Protein AF-A0A954G537-F1 (afdb_monomer_lite)

Secondary structure (DSSP, 8-state):
-HHHHHHTT-TT-HHHHHHHHHHHS-PPP----TTS--TTHHHHHHHHHHHHHHT-HHHHHHHHHHHHHHHHHH--TTS----TTT-HHHHHHHHHHHHHGGGT---S----

Structure (mmCIF, N/CA/C/O backbone):
data_AF-A0A954G537-F1
#
_entry.id   AF-A0A954G537-F1
#
loop_
_atom_site.group_PDB
_atom_site.id
_atom_site.type_symbol
_atom_site.label_atom_id
_atom_site.label_alt_id
_atom_site.label_comp_id
_atom_site.label_asym_id
_atom_site.label_entity_id
_atom_site.label_seq_id
_atom_site.pdbx_PDB_ins_code
_atom_site.Cartn_x
_atom_site.Cartn_y
_atom_site.Cartn_z
_atom_site.occupancy
_atom_site.B_iso_or_equiv
_atom_site.auth_seq_id
_atom_site.auth_comp_id
_atom_site.auth_asym_id
_atom_site.auth_atom_id
_atom_site.pdbx_PDB_model_num
ATOM 1 N N . ALA A 1 1 ? 1.547 6.690 11.029 1.00 87.38 1 ALA A N 1
ATOM 2 C CA . ALA A 1 1 ? 0.711 6.937 12.227 1.00 87.38 1 ALA A CA 1
ATOM 3 C C . ALA A 1 1 ? -0.557 6.077 12.247 1.00 87.38 1 ALA A C 1
ATOM 5 O O . ALA A 1 1 ? -0.644 5.232 13.123 1.00 87.38 1 ALA A O 1
ATOM 6 N N . VAL A 1 2 ? -1.487 6.223 11.284 1.00 93.81 2 VAL A N 1
ATOM 7 C CA . VAL A 1 2 ? -2.790 5.504 11.236 1.00 93.81 2 VAL A CA 1
ATOM 8 C C . VAL A 1 2 ? -2.677 4.008 11.546 1.00 93.81 2 VAL A C 1
ATOM 10 O O . VAL A 1 2 ? -3.366 3.509 12.431 1.00 93.81 2 VAL A O 1
ATOM 13 N N . VAL A 1 3 ? -1.768 3.313 10.857 1.00 92.81 3 VAL A N 1
ATOM 14 C CA . VAL A 1 3 ? -1.556 1.871 11.032 1.00 92.81 3 VAL A CA 1
ATOM 15 C C . VAL A 1 3 ? -1.113 1.512 12.451 1.00 92.81 3 VAL A C 1
ATOM 17 O O . VAL A 1 3 ? -1.735 0.675 13.100 1.00 92.81 3 VAL A O 1
ATOM 20 N N . ALA A 1 4 ? -0.069 2.179 12.946 1.00 92.00 4 ALA A N 1
ATOM 21 C CA . ALA A 1 4 ? 0.497 1.917 14.266 1.00 92.00 4 ALA A CA 1
ATOM 22 C C . ALA A 1 4 ? -0.502 2.222 15.394 1.00 92.00 4 ALA A C 1
ATOM 24 O O . ALA A 1 4 ? -0.652 1.422 16.310 1.00 92.00 4 ALA A O 1
ATOM 25 N N . LEU A 1 5 ? -1.225 3.343 15.299 1.00 93.31 5 LEU A N 1
ATOM 26 C CA . LEU A 1 5 ? -2.254 3.714 16.274 1.00 93.31 5 LEU A CA 1
ATOM 27 C C . LEU A 1 5 ? -3.426 2.726 16.260 1.00 93.31 5 LEU A C 1
ATOM 29 O O . LEU A 1 5 ? -3.911 2.340 17.319 1.00 93.31 5 LEU A O 1
ATOM 33 N N . THR A 1 6 ? -3.835 2.249 15.079 1.00 91.88 6 THR A N 1
ATOM 34 C CA . THR A 1 6 ? -4.865 1.205 14.979 1.00 91.88 6 THR A CA 1
ATOM 35 C C . THR A 1 6 ? -4.407 -0.088 15.662 1.00 91.88 6 THR A C 1
ATOM 37 O O . THR A 1 6 ? -5.163 -0.660 16.441 1.00 91.88 6 THR A O 1
ATOM 40 N N . CYS A 1 7 ? -3.157 -0.516 15.448 1.00 89.56 7 CYS A N 1
ATOM 41 C CA . CYS A 1 7 ? -2.586 -1.680 16.138 1.00 89.56 7 CYS A CA 1
ATOM 42 C C . CYS A 1 7 ? -2.473 -1.498 17.656 1.00 89.56 7 CYS A C 1
ATOM 44 O O . CYS A 1 7 ? -2.567 -2.474 18.390 1.00 89.56 7 CYS A O 1
ATOM 46 N N . ALA A 1 8 ? -2.299 -0.265 18.130 1.00 92.06 8 ALA A N 1
ATOM 47 C CA . ALA A 1 8 ? -2.274 0.061 19.553 1.00 92.06 8 ALA A CA 1
ATOM 48 C C . ALA A 1 8 ? -3.675 0.092 20.205 1.00 92.06 8 ALA A C 1
ATOM 50 O O . ALA A 1 8 ? -3.794 0.478 21.364 1.00 92.06 8 ALA A O 1
ATOM 51 N N . GLY A 1 9 ? -4.7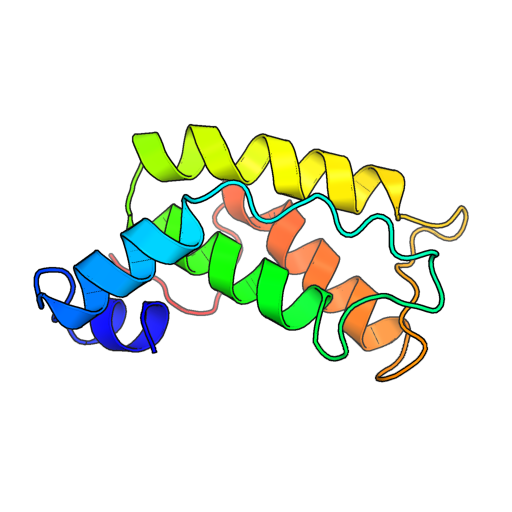39 -0.275 19.478 1.00 91.69 9 GLY A N 1
ATOM 52 C CA . GLY A 1 9 ? -6.118 -0.249 19.978 1.00 91.69 9 GLY A CA 1
ATOM 53 C C . GLY A 1 9 ? -6.787 1.127 19.908 1.00 91.69 9 GLY A C 1
ATOM 54 O O . GLY A 1 9 ? -7.908 1.286 20.379 1.00 91.69 9 GLY A O 1
ATOM 55 N N . LEU A 1 10 ? -6.144 2.118 19.282 1.00 94.44 10 LEU A N 1
ATOM 56 C CA . LEU A 1 10 ? -6.653 3.489 19.145 1.00 94.44 10 LEU A CA 1
ATOM 57 C C . LEU A 1 10 ? -7.392 3.702 17.815 1.00 94.44 10 LEU A C 1
ATOM 59 O O . LEU A 1 10 ? -7.396 4.799 17.265 1.00 94.44 10 LEU A O 1
ATOM 63 N N . GLY A 1 11 ? -8.007 2.650 17.267 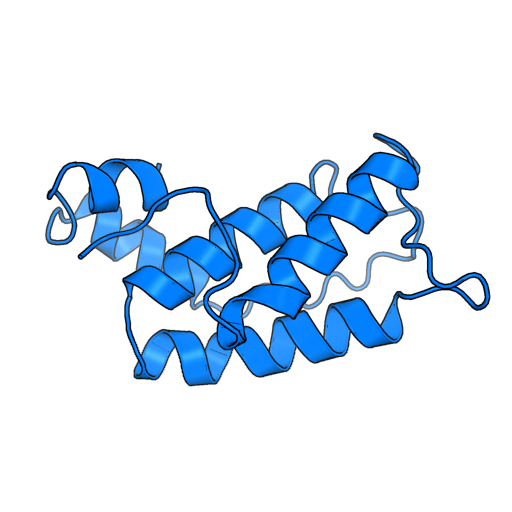1.00 89.94 11 GLY A N 1
ATOM 64 C CA . GLY A 1 11 ? -8.699 2.701 15.973 1.00 89.94 11 GLY A CA 1
ATOM 65 C C . GLY A 1 11 ? -9.818 3.748 15.912 1.00 89.94 11 GLY A C 1
ATOM 66 O O . GLY A 1 11 ? -10.020 4.358 14.866 1.00 89.94 11 GLY A O 1
ATOM 67 N N . GLU A 1 12 ? -10.486 3.995 17.040 1.00 92.75 12 GLU A N 1
ATOM 68 C CA . GLU A 1 12 ? -11.587 4.959 17.177 1.00 92.75 12 GLU A CA 1
ATOM 69 C C . GLU A 1 12 ? -11.122 6.371 17.568 1.00 92.75 12 GLU A C 1
ATOM 71 O O . GLU A 1 12 ? -11.943 7.274 17.721 1.00 92.75 12 GLU A O 1
ATOM 76 N N . ASP A 1 13 ? -9.811 6.595 17.715 1.00 96.38 13 ASP A N 1
ATOM 77 C CA . ASP A 1 13 ? -9.287 7.924 18.014 1.00 96.38 13 ASP A CA 1
ATOM 78 C C . ASP A 1 13 ? -9.616 8.903 16.864 1.00 96.38 13 ASP A C 1
ATOM 80 O O . ASP A 1 13 ? -9.384 8.579 15.689 1.00 96.38 13 ASP A O 1
ATOM 84 N N . PRO A 1 14 ? -10.112 10.123 17.154 1.00 96.19 14 PRO A N 1
ATOM 85 C CA . PRO A 1 14 ? -10.463 11.098 16.123 1.00 96.19 14 PRO A CA 1
ATOM 86 C C . PRO A 1 14 ? -9.326 11.414 15.141 1.00 96.19 14 PRO A C 1
ATOM 88 O O . PRO A 1 14 ? -9.584 11.723 13.977 1.00 96.19 14 PRO A O 1
ATOM 91 N N . ALA A 1 15 ? -8.063 11.355 15.572 1.00 94.94 15 ALA A N 1
ATOM 92 C CA . ALA A 1 15 ? -6.917 11.548 14.688 1.00 94.94 15 ALA A CA 1
ATOM 93 C C . ALA A 1 15 ? -6.743 10.384 13.701 1.00 94.94 15 ALA A C 1
ATOM 95 O O . ALA A 1 15 ? -6.396 10.615 12.540 1.00 94.94 15 ALA A O 1
ATOM 96 N N . VAL A 1 16 ? -7.020 9.147 14.128 1.00 94.94 16 VAL A N 1
ATOM 97 C CA . VAL A 1 16 ? -7.000 7.966 13.253 1.00 94.94 16 VAL A CA 1
ATOM 98 C C . VAL A 1 16 ? -8.127 8.044 12.230 1.00 94.94 16 VAL A C 1
ATOM 100 O O . VAL A 1 16 ? -7.882 7.797 11.049 1.00 94.94 16 VAL A O 1
ATOM 103 N N . GLN A 1 17 ? -9.323 8.463 12.650 1.00 94.25 17 GLN A N 1
ATOM 104 C CA . GLN A 1 17 ? -10.472 8.619 11.754 1.00 94.25 17 GLN A CA 1
ATOM 105 C C . GLN A 1 17 ? -10.216 9.677 10.673 1.00 94.25 17 GLN A C 1
ATOM 107 O O . GLN A 1 17 ? -10.317 9.363 9.488 1.00 94.25 17 GLN A O 1
ATOM 112 N N . ARG A 1 18 ? -9.720 10.869 11.040 1.00 94.38 18 ARG A N 1
ATOM 113 C CA . ARG A 1 18 ? -9.311 11.893 10.055 1.00 94.38 18 ARG A CA 1
ATOM 114 C C . ARG A 1 18 ? -8.231 11.393 9.093 1.00 94.38 18 ARG A C 1
ATOM 116 O O . ARG A 1 18 ? -8.254 11.702 7.905 1.00 94.38 18 ARG A O 1
ATOM 123 N N . GLY A 1 19 ? -7.275 10.610 9.594 1.00 92.94 19 GLY A N 1
ATOM 124 C CA . GLY A 1 19 ? -6.240 10.004 8.757 1.00 92.94 19 GLY A CA 1
ATOM 125 C C . GLY A 1 19 ? -6.805 8.995 7.753 1.00 92.94 19 GLY A C 1
ATOM 126 O O . GLY A 1 19 ? -6.375 8.970 6.602 1.00 92.94 19 GLY A O 1
ATOM 127 N N . ARG A 1 2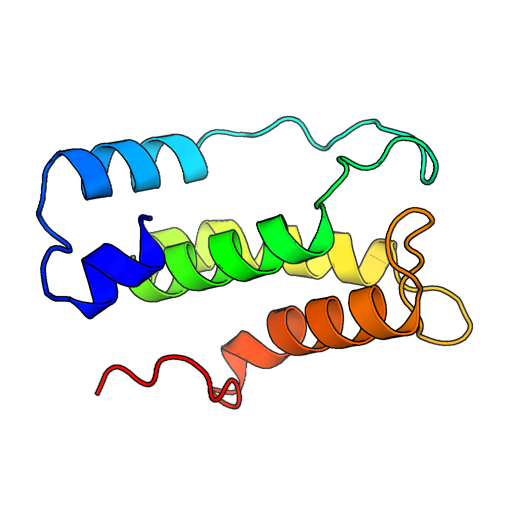0 ? -7.787 8.182 8.159 1.00 91.44 20 ARG A N 1
ATOM 128 C CA . ARG A 1 20 ? -8.490 7.250 7.264 1.00 91.44 20 ARG A CA 1
ATOM 129 C C . ARG A 1 20 ? -9.312 7.987 6.213 1.00 91.44 20 ARG A C 1
ATOM 131 O O . ARG A 1 20 ? -9.265 7.599 5.053 1.00 91.44 20 ARG A O 1
ATOM 138 N N . GLU A 1 21 ? -10.021 9.043 6.600 1.00 90.94 21 GLU A N 1
ATOM 139 C CA . GLU A 1 21 ? -10.774 9.895 5.673 1.00 90.94 21 GLU A CA 1
ATOM 140 C C . GLU A 1 21 ? -9.856 10.515 4.620 1.00 90.94 21 GLU A C 1
ATOM 142 O O . GLU A 1 21 ? -10.160 10.440 3.433 1.00 90.94 21 GLU A O 1
ATOM 147 N N . TYR A 1 22 ? -8.701 11.049 5.032 1.00 89.19 22 TYR A N 1
ATOM 148 C CA . TYR A 1 22 ? -7.697 11.573 4.107 1.00 89.19 22 TYR A CA 1
ATOM 149 C C . TYR A 1 22 ? -7.257 10.516 3.085 1.00 89.19 22 TYR A C 1
ATOM 151 O O . TYR A 1 22 ? -7.273 10.795 1.893 1.00 89.19 22 TYR A O 1
ATOM 159 N N . LEU A 1 23 ? -6.946 9.291 3.533 1.00 87.12 23 LEU A N 1
ATOM 160 C CA . LEU A 1 23 ? -6.525 8.185 2.659 1.00 87.12 23 LEU A CA 1
ATOM 161 C C . LEU A 1 23 ? -7.618 7.693 1.693 1.00 87.12 23 LEU A C 1
ATOM 163 O O . LEU A 1 23 ? -7.308 6.997 0.728 1.00 87.12 23 LEU A O 1
ATOM 167 N N . GLN A 1 24 ? -8.890 7.993 1.967 1.00 82.69 24 GLN A N 1
ATOM 168 C CA . GLN A 1 24 ? -10.014 7.640 1.094 1.00 82.69 24 GLN A CA 1
ATOM 169 C C . GLN A 1 24 ? -10.278 8.681 0.009 1.00 82.69 24 GLN A C 1
ATOM 171 O O . GLN A 1 24 ? -11.046 8.407 -0.918 1.00 82.69 24 GLN A O 1
ATOM 176 N N . GLN A 1 25 ? -9.687 9.870 0.119 1.00 81.00 25 GLN A N 1
ATOM 177 C CA . GLN A 1 25 ? -9.842 10.886 -0.906 1.00 81.00 25 GLN A CA 1
ATOM 178 C C . GLN A 1 25 ? -9.200 10.387 -2.206 1.00 81.00 25 GLN A C 1
ATOM 180 O O . GLN A 1 25 ? -8.196 9.669 -2.159 1.00 81.00 25 GLN A O 1
ATOM 185 N N . PRO A 1 26 ? -9.753 10.751 -3.377 1.00 67.19 26 PRO A N 1
ATOM 186 C CA . PRO A 1 26 ? -9.069 10.532 -4.636 1.00 67.19 26 PRO A CA 1
ATOM 187 C C . PRO A 1 26 ? -7.779 11.344 -4.590 1.00 67.19 26 PRO A C 1
ATOM 189 O O . PRO A 1 26 ? -7.755 12.543 -4.862 1.00 67.19 26 PRO A O 1
ATOM 192 N N . HIS A 1 27 ? -6.690 10.701 -4.196 1.00 62.28 27 HIS A N 1
ATOM 193 C CA . HIS A 1 27 ? -5.380 11.235 -4.474 1.00 62.28 27 HIS A CA 1
ATOM 194 C C . HIS A 1 27 ? -5.247 11.132 -5.987 1.00 62.28 27 HIS A C 1
ATOM 196 O O . HIS A 1 27 ? -5.452 10.027 -6.508 1.00 62.28 27 HIS A O 1
ATOM 202 N N . PRO A 1 28 ? -5.014 12.250 -6.699 1.00 51.69 28 PRO A N 1
ATOM 203 C CA . PRO A 1 28 ? -4.884 12.206 -8.143 1.00 51.69 28 PRO A CA 1
ATOM 204 C C . PRO A 1 28 ? -3.948 11.048 -8.486 1.00 51.69 28 PRO A C 1
ATOM 206 O O . PRO A 1 28 ? -2.932 10.885 -7.790 1.00 51.69 28 PRO A O 1
ATOM 209 N N . PRO A 1 29 ? -4.297 10.200 -9.480 1.00 46.75 29 PRO A N 1
ATOM 210 C CA . PRO A 1 29 ? -3.303 9.297 -10.023 1.00 46.75 29 PRO A CA 1
ATOM 211 C C . PRO A 1 29 ? -2.142 10.219 -10.329 1.00 46.75 29 PRO A C 1
ATOM 213 O O . PRO A 1 29 ? -2.335 11.252 -10.967 1.00 46.75 29 PRO A O 1
ATOM 216 N N . LEU A 1 30 ? -0.998 9.965 -9.706 1.00 51.62 30 LEU A N 1
ATOM 217 C CA . LEU A 1 30 ? 0.176 10.763 -9.964 1.00 51.62 30 LEU A CA 1
ATOM 218 C C . LEU A 1 30 ? 0.411 10.571 -11.466 1.00 51.62 30 LEU A C 1
ATOM 220 O O . LEU A 1 30 ? 0.984 9.564 -11.869 1.00 51.62 30 LEU A O 1
ATOM 224 N N . GLU A 1 31 ? -0.073 11.512 -12.284 1.00 41.81 31 GLU A N 1
ATOM 225 C CA . GLU A 1 31 ? 0.318 11.779 -13.671 1.00 41.81 31 GLU A CA 1
ATOM 226 C C . GLU A 1 31 ? 1.764 12.278 -13.657 1.00 41.81 31 GLU A C 1
ATOM 228 O O . GLU A 1 31 ? 2.146 13.298 -14.217 1.00 41.81 31 GLU A O 1
ATOM 233 N N . LEU A 1 32 ? 2.578 11.575 -12.893 1.00 51.34 32 LEU A N 1
ATOM 234 C CA . LEU A 1 32 ? 3.978 11.766 -12.755 1.00 51.34 32 LEU A CA 1
ATOM 235 C C . LEU A 1 32 ? 4.536 10.660 -13.622 1.00 51.34 32 LEU A C 1
ATOM 237 O O . LEU A 1 32 ? 4.258 9.475 -13.419 1.00 51.34 32 LEU A O 1
ATOM 241 N N . SER A 1 33 ? 5.270 11.072 -14.648 1.00 50.47 33 SER A N 1
ATOM 242 C CA . SER A 1 33 ? 6.055 10.153 -15.460 1.00 50.47 33 SER A CA 1
ATOM 243 C C . SER A 1 33 ? 6.841 9.186 -14.551 1.00 50.47 33 SER A C 1
ATOM 245 O O . SER A 1 33 ? 7.108 9.511 -13.393 1.00 50.47 33 SER A O 1
ATOM 247 N N . PRO A 1 34 ? 7.257 8.000 -15.024 1.00 51.06 34 PRO A N 1
ATOM 248 C CA . PRO A 1 34 ? 8.026 7.049 -14.213 1.00 51.06 34 PRO A CA 1
ATOM 249 C C . PRO A 1 34 ? 9.251 7.641 -13.472 1.00 51.06 34 PRO A C 1
ATOM 251 O O . PRO A 1 34 ? 9.671 7.080 -12.460 1.00 51.06 34 PRO A O 1
ATOM 254 N N . GLY A 1 35 ? 9.787 8.787 -13.924 1.00 51.78 35 GLY A N 1
ATOM 255 C CA . GLY A 1 35 ? 10.861 9.554 -13.269 1.00 51.78 35 GLY A CA 1
ATOM 256 C C . GLY A 1 35 ? 10.418 10.647 -12.280 1.00 51.78 35 GLY A C 1
ATOM 257 O O . GLY A 1 35 ? 11.262 11.325 -11.709 1.00 51.78 35 GLY A O 1
ATOM 258 N N . GLN A 1 36 ? 9.117 10.838 -12.077 1.00 55.47 36 GLN A N 1
ATOM 259 C CA . GLN A 1 36 ? 8.528 11.833 -11.177 1.00 55.47 36 GLN A CA 1
ATOM 260 C C . GLN A 1 36 ? 7.734 11.192 -10.032 1.00 55.47 36 GLN A C 1
ATOM 262 O O . GLN A 1 36 ? 7.088 11.914 -9.280 1.00 55.47 36 GLN A O 1
ATOM 267 N N . ARG A 1 37 ? 7.728 9.858 -9.890 1.00 64.00 37 ARG A N 1
ATOM 268 C CA . ARG A 1 37 ? 7.052 9.199 -8.759 1.00 64.00 37 ARG A CA 1
ATOM 269 C C . ARG A 1 37 ? 7.446 9.875 -7.446 1.00 64.00 37 ARG A C 1
ATOM 271 O O . ARG A 1 37 ? 8.602 10.241 -7.254 1.00 64.00 37 ARG A O 1
ATOM 278 N N . ALA A 1 38 ? 6.467 10.039 -6.558 1.00 67.06 38 ALA A N 1
ATOM 279 C CA . ALA A 1 38 ? 6.724 10.572 -5.228 1.00 67.06 38 ALA A CA 1
ATOM 280 C C . ALA A 1 38 ? 7.857 9.775 -4.559 1.00 67.06 38 ALA A C 1
ATOM 282 O O . ALA A 1 38 ? 7.887 8.551 -4.681 1.00 67.06 38 ALA A O 1
ATOM 283 N N . GLU A 1 39 ? 8.727 10.469 -3.824 1.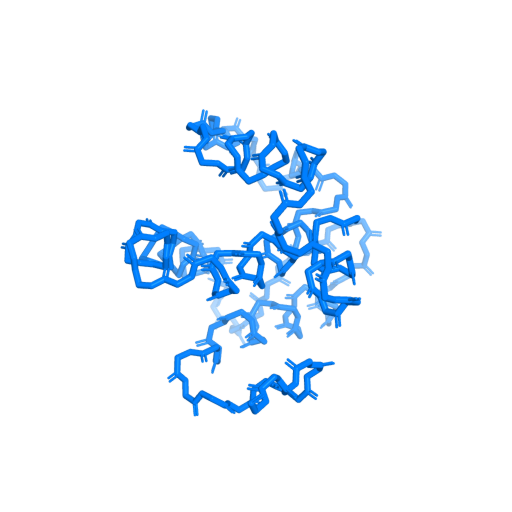00 71.19 39 GLU A N 1
ATOM 284 C CA . GLU A 1 39 ? 9.969 9.960 -3.206 1.00 71.19 39 GLU A CA 1
ATOM 285 C C . GLU A 1 39 ? 9.790 8.672 -2.371 1.00 71.19 39 GLU A C 1
ATOM 287 O O . GLU A 1 39 ? 10.736 7.928 -2.149 1.00 71.19 39 GLU A O 1
ATOM 292 N N . TYR A 1 40 ? 8.557 8.362 -1.955 1.00 84.62 40 TYR A N 1
ATOM 293 C CA . TYR A 1 40 ? 8.203 7.181 -1.164 1.00 84.62 40 TYR A CA 1
ATOM 294 C C . TYR A 1 40 ? 6.987 6.439 -1.733 1.00 84.62 40 TYR A C 1
ATOM 296 O O . TYR A 1 40 ? 6.119 5.990 -0.983 1.00 84.62 40 TYR A O 1
ATOM 304 N N . HIS A 1 41 ? 6.882 6.330 -3.059 1.00 87.94 41 HIS A N 1
ATOM 305 C CA . HIS A 1 41 ? 5.724 5.743 -3.740 1.00 87.94 41 HIS A CA 1
ATOM 306 C C . HIS A 1 41 ? 5.352 4.348 -3.208 1.00 87.94 41 HIS A C 1
ATOM 308 O O . HIS A 1 41 ? 4.249 4.155 -2.687 1.00 87.94 41 HIS A O 1
ATOM 314 N N . PHE A 1 42 ? 6.279 3.387 -3.279 1.00 92.00 42 PHE A N 1
ATOM 315 C CA . PHE A 1 42 ? 6.029 2.003 -2.863 1.00 92.00 42 PHE A CA 1
ATOM 316 C C . PHE A 1 42 ? 5.780 1.881 -1.356 1.00 92.00 42 PHE A C 1
ATOM 318 O O . PHE A 1 42 ? 4.872 1.165 -0.931 1.00 92.00 42 PHE A O 1
ATOM 325 N N . TYR A 1 43 ? 6.512 2.653 -0.551 1.00 91.38 43 TYR A N 1
ATOM 326 C CA . TYR A 1 43 ? 6.292 2.751 0.893 1.00 91.38 43 TYR A CA 1
ATOM 327 C C . TYR A 1 43 ? 4.879 3.249 1.226 1.00 91.38 43 TYR A C 1
ATOM 329 O O . TYR A 1 43 ? 4.175 2.679 2.062 1.00 91.38 43 TYR A O 1
ATOM 337 N N . GLY A 1 44 ? 4.436 4.302 0.535 1.00 90.50 44 GLY A N 1
ATOM 338 C CA . GLY A 1 44 ? 3.105 4.874 0.686 1.00 90.50 44 GLY A CA 1
ATOM 339 C C . GLY A 1 44 ? 2.013 3.879 0.301 1.00 90.50 44 GLY A C 1
ATOM 340 O O . GLY A 1 44 ? 1.054 3.710 1.054 1.00 90.50 44 GLY A O 1
ATOM 341 N N . ARG A 1 45 ? 2.173 3.163 -0.822 1.00 91.94 45 ARG A N 1
ATOM 342 C CA . ARG A 1 45 ? 1.230 2.110 -1.238 1.00 91.94 45 ARG A CA 1
ATOM 343 C C . ARG A 1 45 ? 1.153 0.971 -0.232 1.00 91.94 45 ARG A C 1
ATOM 345 O O . ARG A 1 45 ? 0.047 0.512 0.056 1.00 91.94 45 ARG A O 1
ATOM 352 N N . PHE A 1 46 ? 2.276 0.570 0.353 1.00 92.69 46 PHE A N 1
ATOM 353 C CA . PHE A 1 46 ? 2.296 -0.429 1.415 1.00 92.69 46 PHE A CA 1
ATOM 354 C C . PHE A 1 46 ? 1.462 0.006 2.633 1.00 92.69 46 PHE A C 1
ATOM 356 O O . PHE A 1 46 ? 0.514 -0.689 3.007 1.00 92.69 46 PHE A O 1
ATOM 363 N N . TYR A 1 47 ? 1.728 1.182 3.212 1.00 92.38 47 TYR A N 1
ATOM 364 C CA . TYR A 1 47 ? 0.997 1.632 4.406 1.00 92.38 47 TYR A CA 1
ATOM 365 C C . TYR A 1 47 ? -0.462 2.016 4.136 1.00 92.38 47 TYR A C 1
ATOM 367 O O . TYR A 1 47 ? -1.308 1.804 5.006 1.00 92.38 47 TYR A O 1
ATOM 375 N N . ALA A 1 48 ? -0.785 2.538 2.951 1.00 92.25 48 AL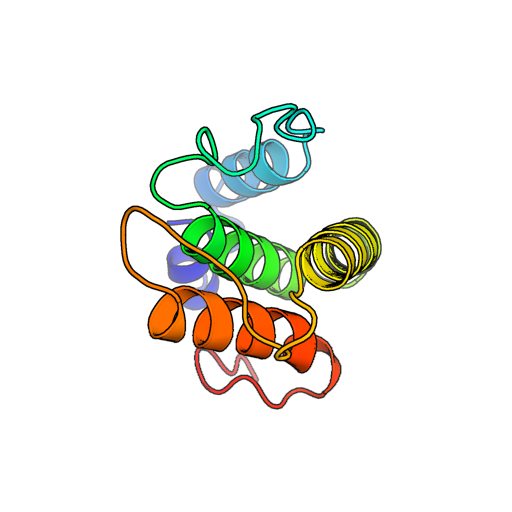A A N 1
ATOM 376 C CA . ALA A 1 48 ? -2.169 2.801 2.561 1.00 92.25 48 ALA A CA 1
ATOM 377 C C . ALA A 1 48 ? -2.964 1.495 2.398 1.00 92.25 48 ALA A C 1
ATOM 379 O O . ALA A 1 48 ? -4.082 1.394 2.901 1.00 92.25 48 ALA A O 1
ATOM 380 N N . THR A 1 49 ? -2.353 0.460 1.808 1.00 93.19 49 THR A N 1
ATOM 381 C CA . THR A 1 49 ? -2.946 -0.889 1.733 1.00 93.19 49 THR A CA 1
ATOM 382 C C . THR A 1 49 ? -3.197 -1.461 3.115 1.00 93.19 49 THR A C 1
ATOM 384 O O . THR A 1 49 ? -4.288 -1.958 3.392 1.00 93.19 49 THR A O 1
ATOM 387 N N . HIS A 1 50 ? -2.227 -1.315 4.011 1.00 92.19 50 HIS A N 1
ATOM 388 C CA . HIS A 1 50 ? -2.365 -1.771 5.383 1.00 92.19 50 HIS A CA 1
ATOM 389 C C . HIS A 1 50 ? -3.487 -1.038 6.138 1.00 92.19 50 HIS A C 1
ATOM 391 O O . HIS A 1 50 ? -4.290 -1.661 6.831 1.00 92.19 50 HIS A O 1
ATOM 397 N N . ALA A 1 51 ? -3.588 0.284 5.978 1.00 92.62 51 ALA A N 1
ATOM 398 C CA . ALA A 1 51 ? -4.656 1.075 6.582 1.00 92.62 51 ALA A CA 1
ATOM 399 C C . ALA A 1 51 ? -6.041 0.697 6.029 1.00 92.62 51 ALA A C 1
ATOM 401 O O . ALA A 1 51 ? -6.995 0.593 6.800 1.00 92.62 51 ALA A O 1
ATOM 402 N N . ALA A 1 52 ? -6.154 0.454 4.718 1.00 92.12 52 ALA A N 1
ATOM 403 C CA . ALA A 1 52 ? -7.396 0.013 4.088 1.00 92.12 52 ALA A CA 1
ATOM 404 C C . ALA A 1 52 ? -7.831 -1.372 4.583 1.00 92.12 52 ALA A C 1
ATOM 406 O O . ALA A 1 52 ? -9.012 -1.580 4.853 1.00 92.12 52 ALA A O 1
ATOM 407 N N . TRP A 1 53 ? -6.878 -2.292 4.760 1.00 91.06 53 TRP A N 1
ATOM 408 C CA . TRP A 1 53 ? -7.137 -3.607 5.343 1.00 91.06 53 TRP A CA 1
ATOM 409 C C . TRP A 1 53 ? -7.691 -3.497 6.768 1.00 91.06 53 TRP A C 1
ATOM 411 O O . TRP A 1 53 ? -8.740 -4.060 7.076 1.00 91.06 53 TRP A O 1
ATOM 421 N N . GLN A 1 54 ? -7.040 -2.702 7.622 1.00 90.19 54 GLN A N 1
ATOM 422 C CA . GLN A 1 54 ? -7.475 -2.484 9.007 1.00 90.19 54 GLN A CA 1
ATOM 423 C C . GLN A 1 54 ? -8.829 -1.770 9.124 1.00 90.19 54 GLN A C 1
ATOM 425 O O . GLN A 1 54 ? -9.542 -1.968 10.104 1.00 90.19 54 GLN A O 1
ATOM 430 N N . ALA A 1 55 ? -9.186 -0.933 8.148 1.00 90.50 55 ALA A N 1
ATOM 431 C CA . ALA A 1 55 ? -10.476 -0.247 8.101 1.00 90.50 55 ALA A CA 1
ATOM 432 C C . ALA A 1 55 ? -11.639 -1.163 7.655 1.00 90.50 55 ALA A C 1
ATOM 434 O O . ALA A 1 55 ? -12.799 -0.750 7.697 1.00 90.50 55 ALA A O 1
ATOM 435 N N . GLY A 1 56 ? -11.347 -2.402 7.249 1.00 90.06 56 GLY A N 1
ATOM 436 C CA . GLY A 1 56 ? -12.341 -3.419 6.929 1.00 90.06 56 GLY A CA 1
ATOM 437 C C . GLY A 1 56 ? -12.880 -3.364 5.498 1.00 90.06 56 GLY A C 1
ATOM 438 O O . GLY A 1 56 ? -12.473 -2.554 4.660 1.00 90.06 56 GLY A O 1
ATOM 439 N N . LYS A 1 57 ? -13.830 -4.267 5.218 1.00 91.38 57 LYS A N 1
ATOM 440 C CA . LYS A 1 57 ? -14.307 -4.604 3.865 1.00 91.38 57 LYS A CA 1
ATOM 441 C C . LYS A 1 57 ? -14.658 -3.394 2.980 1.00 91.38 57 LYS A C 1
ATOM 443 O O . LYS A 1 57 ? -14.198 -3.371 1.844 1.00 91.38 57 LYS A O 1
ATOM 448 N N . PRO A 1 58 ? -15.408 -2.371 3.439 1.00 92.94 58 PRO A N 1
ATOM 449 C CA . PRO A 1 58 ? -15.768 -1.253 2.566 1.00 92.94 58 PRO A CA 1
ATOM 450 C C . PRO A 1 58 ? -14.564 -0.432 2.091 1.00 92.94 58 PRO A C 1
ATOM 452 O O . PRO A 1 58 ? -14.541 0.016 0.947 1.00 92.94 58 PRO A O 1
ATOM 455 N N . ALA A 1 59 ? -13.571 -0.216 2.959 1.00 91.38 59 ALA A N 1
ATOM 456 C CA . ALA A 1 59 ? -12.349 0.496 2.595 1.00 91.38 59 ALA A CA 1
ATOM 457 C C . ALA A 1 59 ? -11.452 -0.378 1.711 1.00 91.38 59 ALA A C 1
ATOM 459 O O . ALA A 1 59 ? -10.920 0.099 0.708 1.00 91.38 59 ALA A O 1
ATOM 460 N N . TRP A 1 60 ? -11.352 -1.664 2.048 1.00 92.50 60 TRP A N 1
ATOM 461 C CA . TRP A 1 60 ? -10.604 -2.656 1.287 1.00 92.50 60 TRP A CA 1
ATOM 462 C C . TRP A 1 60 ? -11.087 -2.793 -0.162 1.00 92.50 60 TRP A C 1
ATOM 464 O O . TRP A 1 60 ? -10.289 -2.659 -1.088 1.00 92.50 60 TRP A O 1
ATOM 474 N N . ASP A 1 61 ? -12.392 -2.991 -0.360 1.00 93.38 61 ASP A N 1
ATOM 475 C CA . ASP A 1 61 ? -12.998 -3.196 -1.681 1.00 93.38 61 ASP A CA 1
ATOM 476 C C . ASP A 1 61 ? -12.843 -1.967 -2.588 1.00 93.38 61 ASP A C 1
ATOM 478 O O . ASP A 1 61 ? -12.789 -2.101 -3.809 1.00 93.38 61 ASP A O 1
ATOM 482 N N . ARG A 1 62 ? -12.743 -0.766 -2.001 1.00 91.06 62 ARG A N 1
ATOM 483 C CA . ARG A 1 62 ? -12.428 0.462 -2.742 1.00 91.06 62 ARG A CA 1
ATOM 484 C C . ARG A 1 62 ? -10.947 0.555 -3.101 1.00 91.06 62 ARG A C 1
ATOM 486 O O . ARG A 1 62 ? -10.618 0.892 -4.232 1.00 91.06 62 ARG A O 1
ATOM 493 N N . TRP A 1 63 ? -10.061 0.283 -2.146 1.00 92.38 63 TRP A N 1
ATOM 494 C CA . TRP A 1 63 ? -8.624 0.514 -2.291 1.00 92.38 63 TRP A CA 1
ATOM 495 C C . TRP A 1 63 ? -7.916 -0.557 -3.126 1.00 92.38 63 TRP A C 1
ATOM 497 O O . TRP A 1 63 ? -7.173 -0.240 -4.057 1.00 92.38 63 TRP A O 1
ATOM 507 N N . TYR A 1 64 ? -8.115 -1.833 -2.789 1.00 93.56 64 TYR A N 1
ATOM 508 C CA . TYR A 1 64 ? -7.254 -2.903 -3.287 1.00 93.56 64 TYR A CA 1
ATOM 509 C C . TYR A 1 64 ? -7.290 -3.073 -4.815 1.00 93.56 64 TYR A C 1
ATOM 511 O O . TYR A 1 64 ? -6.219 -3.197 -5.414 1.00 93.56 64 TYR A O 1
ATOM 519 N N . PRO A 1 65 ? -8.456 -3.021 -5.495 1.00 93.94 65 PRO A N 1
ATOM 520 C CA . PRO A 1 65 ? -8.491 -3.103 -6.954 1.00 93.94 65 PRO A CA 1
ATOM 521 C C . PRO A 1 65 ? -7.685 -1.993 -7.639 1.00 93.94 65 PRO A C 1
ATOM 523 O O . PRO A 1 65 ? -7.064 -2.252 -8.668 1.00 93.94 65 PRO A O 1
ATOM 526 N N . ILE A 1 66 ? -7.661 -0.787 -7.060 1.00 92.25 66 ILE A N 1
ATOM 527 C CA . ILE A 1 66 ? -6.945 0.372 -7.607 1.00 92.25 66 ILE A CA 1
ATOM 528 C C . ILE A 1 66 ? -5.438 0.136 -7.521 1.00 92.25 66 ILE A C 1
ATOM 530 O O . ILE A 1 66 ? -4.769 0.112 -8.553 1.00 92.25 66 ILE A O 1
ATOM 534 N N . VAL A 1 67 ? -4.913 -0.112 -6.315 1.00 92.62 67 VAL A N 1
ATOM 535 C CA . VAL A 1 67 ? -3.465 -0.296 -6.120 1.00 92.62 67 VAL A CA 1
ATOM 536 C C . VAL A 1 67 ? -2.948 -1.551 -6.825 1.00 92.62 67 VAL A C 1
ATOM 538 O O . VAL A 1 67 ? -1.845 -1.550 -7.361 1.00 92.62 67 VAL A O 1
ATOM 541 N N . ARG A 1 68 ? -3.749 -2.623 -6.892 1.00 95.50 68 ARG A N 1
ATOM 542 C CA . ARG A 1 68 ? -3.392 -3.834 -7.639 1.00 95.50 68 ARG A CA 1
ATOM 543 C C . ARG A 1 68 ? -3.213 -3.517 -9.119 1.00 95.50 68 ARG A C 1
ATOM 545 O O . ARG A 1 68 ? -2.200 -3.892 -9.697 1.00 95.50 68 ARG A O 1
ATOM 552 N N . ASN A 1 69 ? -4.192 -2.853 -9.734 1.00 94.88 69 ASN A N 1
ATOM 553 C CA . ASN A 1 69 ? -4.133 -2.527 -11.158 1.00 94.88 69 ASN A CA 1
ATOM 554 C C . ASN A 1 69 ? -2.978 -1.560 -11.459 1.00 94.88 69 ASN A C 1
ATOM 556 O O . ASN A 1 69 ? -2.279 -1.743 -12.450 1.00 94.88 69 ASN A O 1
ATOM 560 N N . GLU A 1 70 ? -2.753 -0.578 -10.582 1.00 91.75 70 GLU A N 1
ATOM 561 C CA . GLU A 1 70 ? -1.612 0.337 -10.645 1.00 91.75 70 GLU A CA 1
ATOM 562 C C . GLU A 1 70 ? -0.279 -0.423 -10.627 1.00 91.75 70 GLU A C 1
ATOM 564 O O . GLU A 1 70 ? 0.537 -0.245 -11.528 1.00 91.75 70 GLU A O 1
ATOM 569 N N . LEU A 1 71 ? -0.064 -1.308 -9.649 1.00 93.81 71 LEU A N 1
ATOM 570 C CA . LEU A 1 71 ? 1.182 -2.066 -9.544 1.00 93.81 71 LEU A CA 1
ATOM 571 C C . LEU A 1 71 ? 1.368 -3.017 -10.730 1.00 93.81 71 LEU A C 1
ATOM 573 O O . LEU A 1 71 ? 2.458 -3.063 -11.289 1.00 93.81 71 LEU A O 1
ATOM 577 N N . LEU A 1 72 ? 0.328 -3.725 -11.173 1.00 95.56 72 LEU A N 1
ATOM 578 C CA . LEU A 1 72 ? 0.431 -4.610 -12.339 1.00 95.56 72 LEU A CA 1
ATOM 579 C C . LEU A 1 72 ? 0.783 -3.847 -13.625 1.00 95.56 72 LEU A C 1
ATOM 581 O O . LEU A 1 72 ? 1.550 -4.352 -14.435 1.00 95.56 72 LEU A O 1
ATOM 585 N N . ALA A 1 73 ? 0.274 -2.624 -13.799 1.00 93.56 73 ALA A N 1
ATOM 586 C CA . ALA A 1 73 ? 0.614 -1.783 -14.945 1.00 93.56 73 ALA A CA 1
ATOM 587 C C . ALA A 1 73 ? 2.054 -1.238 -14.893 1.00 93.56 73 ALA A C 1
ATOM 589 O O . ALA A 1 73 ? 2.624 -0.910 -15.930 1.00 93.56 73 ALA A O 1
ATOM 590 N N . GLN A 1 74 ? 2.638 -1.125 -13.697 1.00 91.88 74 GLN A N 1
ATOM 591 C CA . GLN A 1 74 ? 4.012 -0.656 -13.496 1.00 91.88 74 GLN A CA 1
ATOM 592 C C . GLN A 1 74 ? 5.065 -1.768 -13.588 1.00 91.88 74 GLN A C 1
ATOM 594 O O . GLN A 1 74 ? 6.258 -1.459 -13.638 1.00 91.88 74 GLN A O 1
ATOM 599 N N . GLN A 1 75 ? 4.653 -3.038 -13.567 1.00 96.06 75 GLN A N 1
ATOM 600 C CA . GLN A 1 75 ? 5.577 -4.163 -13.614 1.00 96.06 75 GLN A CA 1
ATOM 601 C C . GLN A 1 75 ? 6.319 -4.183 -14.955 1.00 96.06 75 GLN A C 1
ATOM 603 O O . GLN A 1 75 ? 5.713 -4.129 -16.026 1.00 96.06 75 GLN A O 1
ATOM 608 N N . SER A 1 76 ? 7.645 -4.271 -14.904 1.00 95.19 76 SER A N 1
ATOM 609 C CA . SER A 1 76 ? 8.471 -4.400 -16.100 1.00 95.19 76 SER A CA 1
ATOM 610 C C . SER A 1 76 ? 8.344 -5.796 -16.719 1.00 95.19 76 SER A C 1
ATOM 612 O O . SER A 1 76 ? 7.861 -6.748 -16.104 1.00 95.19 76 SER A O 1
ATOM 614 N N . THR A 1 77 ? 8.869 -5.961 -17.933 1.00 95.62 77 THR A N 1
ATOM 615 C CA . THR A 1 77 ? 8.941 -7.269 -18.603 1.00 95.62 77 THR A CA 1
ATOM 616 C C . THR A 1 77 ? 9.830 -8.281 -17.878 1.00 95.62 77 THR A C 1
ATOM 618 O O . THR A 1 77 ? 9.640 -9.480 -18.060 1.00 95.62 77 THR A O 1
ATOM 621 N N . SER A 1 78 ? 10.775 -7.831 -17.043 1.00 95.88 78 SER A N 1
ATOM 622 C CA . SER A 1 78 ? 11.571 -8.713 -16.178 1.00 95.88 78 SER A CA 1
ATOM 623 C C . SER A 1 78 ? 10.831 -9.129 -14.903 1.00 95.88 78 SER A C 1
ATOM 625 O O . SER A 1 78 ? 11.347 -9.934 -14.132 1.00 95.88 78 SER A O 1
ATOM 627 N N . GLY A 1 79 ? 9.627 -8.596 -14.674 1.00 95.88 79 GLY A N 1
ATOM 628 C CA . GLY A 1 79 ? 8.825 -8.841 -13.482 1.00 95.88 79 GLY A CA 1
ATOM 629 C C . GLY A 1 79 ? 9.142 -7.913 -12.306 1.00 95.88 79 GLY A C 1
ATOM 630 O O . GLY A 1 79 ? 8.521 -8.062 -11.254 1.00 95.88 79 GLY A O 1
ATOM 631 N N . ALA A 1 80 ? 10.073 -6.971 -12.472 1.00 96.50 80 ALA A N 1
ATOM 632 C CA . ALA A 1 80 ? 10.503 -6.040 -11.433 1.00 96.50 80 ALA A CA 1
ATOM 633 C C . ALA A 1 80 ? 9.684 -4.740 -11.436 1.00 96.50 80 ALA A C 1
ATOM 635 O O . ALA A 1 80 ? 9.081 -4.360 -12.441 1.00 96.50 80 ALA A O 1
ATOM 636 N N . TRP A 1 81 ? 9.715 -4.026 -10.315 1.00 95.19 81 TRP A N 1
ATOM 637 C CA . TRP A 1 81 ? 9.241 -2.648 -10.218 1.00 95.19 81 TRP A CA 1
ATOM 638 C C . TRP A 1 81 ? 10.430 -1.712 -10.119 1.00 95.19 81 TRP A C 1
ATOM 640 O O . TRP A 1 81 ? 11.344 -1.963 -9.343 1.00 95.19 81 TRP A O 1
ATOM 650 N N . HIS A 1 82 ? 10.400 -0.636 -10.902 1.00 91.62 82 HIS A N 1
ATOM 651 C CA . HIS A 1 82 ? 11.493 0.324 -10.928 1.00 91.62 82 HIS A CA 1
ATOM 652 C C . HIS A 1 82 ? 11.310 1.419 -9.877 1.00 91.62 82 HIS A C 1
ATOM 654 O O . HIS A 1 82 ? 10.226 2.003 -9.812 1.00 91.62 82 HIS A O 1
ATOM 660 N N . ASP A 1 83 ? 12.365 1.777 -9.148 1.00 88.69 83 ASP A N 1
ATOM 661 C CA . ASP A 1 83 ? 12.416 2.971 -8.293 1.00 88.69 83 ASP A CA 1
ATOM 662 C C . ASP A 1 83 ? 13.805 3.613 -8.368 1.00 88.69 83 ASP A C 1
ATOM 664 O O . ASP A 1 83 ? 14.801 3.025 -7.955 1.00 88.69 83 ASP A O 1
ATOM 668 N N . ALA A 1 84 ? 13.867 4.832 -8.907 1.00 86.19 84 ALA A N 1
ATOM 669 C CA . ALA A 1 84 ? 15.123 5.545 -9.127 1.00 86.19 84 ALA A CA 1
ATOM 670 C C . ALA A 1 84 ? 15.735 6.131 -7.841 1.00 86.19 84 ALA A C 1
ATOM 672 O O . ALA A 1 84 ? 16.907 6.500 -7.843 1.00 86.19 84 ALA A O 1
ATOM 673 N N . SER A 1 85 ? 14.952 6.254 -6.767 1.00 84.81 85 SER A N 1
ATOM 674 C CA . SER A 1 85 ? 15.377 6.853 -5.501 1.00 84.81 85 SER A CA 1
ATOM 675 C C . SER A 1 85 ? 15.945 5.812 -4.540 1.00 84.81 85 SER A C 1
ATOM 677 O O . SER A 1 85 ? 16.949 6.084 -3.885 1.00 84.81 85 SER A O 1
ATOM 679 N N . ILE A 1 86 ? 15.319 4.633 -4.449 1.00 88.94 86 ILE A N 1
ATOM 680 C CA . ILE A 1 86 ? 15.690 3.585 -3.482 1.00 88.94 86 ILE A CA 1
ATOM 681 C C . ILE A 1 86 ? 16.276 2.336 -4.154 1.00 88.94 86 ILE A C 1
ATOM 683 O O . ILE A 1 86 ? 17.204 1.740 -3.609 1.00 88.94 86 ILE A O 1
ATOM 687 N N . GLY A 1 87 ? 15.756 1.941 -5.318 1.00 91.56 87 GLY A N 1
ATOM 688 C CA . GLY A 1 87 ? 16.199 0.759 -6.061 1.00 91.56 87 GLY A CA 1
ATOM 689 C C . GLY A 1 87 ? 15.097 -0.267 -6.337 1.00 91.56 87 GLY A C 1
ATOM 690 O O . GLY A 1 87 ? 14.074 -0.348 -5.645 1.00 91.56 87 GLY A O 1
ATOM 691 N N . ASP A 1 88 ? 15.335 -1.083 -7.361 1.00 94.62 88 ASP A N 1
ATOM 692 C CA . ASP A 1 88 ? 14.353 -2.013 -7.920 1.00 94.62 88 ASP A CA 1
ATOM 693 C C . ASP A 1 88 ? 14.072 -3.194 -6.986 1.00 94.62 88 ASP A C 1
ATOM 695 O O . ASP A 1 88 ? 12.945 -3.686 -6.929 1.00 94.62 88 ASP A O 1
ATOM 699 N N . GLU A 1 89 ? 15.057 -3.638 -6.201 1.00 96.06 89 GLU A N 1
ATOM 700 C CA . GLU A 1 89 ? 14.889 -4.704 -5.211 1.00 96.06 89 GLU A CA 1
ATOM 701 C C . GLU A 1 89 ? 13.874 -4.297 -4.139 1.00 96.06 89 GLU A C 1
ATOM 703 O O . GLU A 1 89 ? 12.969 -5.064 -3.798 1.00 96.06 89 GLU A O 1
ATOM 708 N N . TYR A 1 90 ? 13.993 -3.064 -3.640 1.00 94.69 90 TYR A N 1
ATOM 709 C CA . TYR A 1 90 ? 13.081 -2.501 -2.651 1.00 94.69 90 TYR A CA 1
ATOM 710 C C . TYR A 1 90 ? 11.665 -2.356 -3.213 1.00 94.69 90 TYR A C 1
ATOM 712 O O . TYR A 1 90 ? 10.693 -2.809 -2.600 1.00 94.69 90 TYR A O 1
ATOM 720 N N . ALA A 1 91 ? 11.552 -1.747 -4.392 1.00 94.88 91 ALA A N 1
ATOM 721 C CA . ALA A 1 91 ? 10.277 -1.528 -5.056 1.00 94.88 91 ALA A CA 1
ATOM 722 C C . ALA A 1 91 ? 9.565 -2.848 -5.361 1.00 94.88 91 ALA A C 1
ATOM 724 O O . ALA A 1 91 ? 8.378 -3.001 -5.068 1.00 94.88 91 ALA A O 1
ATOM 725 N N . THR A 1 92 ? 10.310 -3.829 -5.870 1.00 96.88 92 THR A N 1
ATOM 726 C CA . THR A 1 92 ? 9.800 -5.169 -6.165 1.00 96.88 92 THR A CA 1
ATOM 727 C C . THR A 1 92 ? 9.316 -5.862 -4.897 1.00 96.88 92 THR A C 1
ATOM 729 O O . THR A 1 92 ? 8.195 -6.369 -4.873 1.00 96.88 92 THR A O 1
ATOM 732 N N . ALA A 1 93 ? 10.099 -5.840 -3.813 1.00 96.00 93 ALA A N 1
ATOM 733 C CA . ALA A 1 93 ? 9.685 -6.430 -2.543 1.00 96.00 93 ALA A CA 1
ATOM 734 C C . ALA A 1 93 ? 8.387 -5.794 -2.010 1.00 96.00 93 ALA A C 1
ATOM 736 O O . ALA A 1 93 ? 7.448 -6.507 -1.654 1.00 96.00 93 ALA A O 1
ATOM 737 N N . MET A 1 94 ? 8.293 -4.461 -2.008 1.00 95.12 94 MET A N 1
ATOM 738 C CA . MET A 1 94 ? 7.103 -3.741 -1.540 1.00 95.12 94 MET A CA 1
ATOM 739 C C . MET A 1 94 ? 5.870 -4.004 -2.411 1.00 95.12 94 MET A C 1
ATOM 741 O O . MET A 1 94 ? 4.786 -4.255 -1.878 1.00 95.12 94 MET A O 1
ATOM 745 N N . ALA A 1 95 ? 6.022 -3.987 -3.738 1.00 95.81 95 ALA A N 1
ATOM 746 C CA . ALA A 1 95 ? 4.934 -4.282 -4.665 1.00 95.81 95 ALA A CA 1
ATOM 747 C C . ALA A 1 95 ? 4.404 -5.707 -4.464 1.00 95.81 95 ALA A C 1
ATOM 749 O O . ALA A 1 95 ? 3.193 -5.907 -4.367 1.00 95.81 95 ALA A O 1
ATOM 750 N N . LEU A 1 96 ? 5.299 -6.689 -4.316 1.00 95.62 96 LEU A N 1
ATOM 751 C CA . LEU A 1 96 ? 4.918 -8.073 -4.046 1.00 95.62 96 LEU A CA 1
ATOM 752 C C . LEU A 1 96 ? 4.186 -8.216 -2.709 1.00 95.62 96 LEU A C 1
ATOM 754 O O . LEU A 1 96 ? 3.160 -8.891 -2.661 1.00 95.62 96 LEU A O 1
ATOM 758 N N . ILE A 1 97 ? 4.639 -7.543 -1.647 1.00 93.88 97 ILE A N 1
ATOM 759 C CA . ILE A 1 97 ? 3.942 -7.549 -0.350 1.00 93.88 97 ILE A CA 1
ATOM 760 C C . ILE A 1 97 ? 2.514 -7.005 -0.496 1.00 93.88 97 ILE A C 1
ATOM 762 O O . ILE A 1 97 ? 1.566 -7.617 -0.001 1.00 93.88 97 ILE A O 1
ATOM 766 N N . VAL A 1 98 ? 2.334 -5.885 -1.205 1.00 94.44 98 VAL A N 1
ATOM 767 C CA . VAL A 1 98 ? 1.002 -5.317 -1.468 1.00 94.44 98 VAL A CA 1
ATOM 768 C C . VAL A 1 98 ? 0.141 -6.288 -2.276 1.00 94.44 98 VAL A C 1
ATOM 770 O O . VAL A 1 98 ? -1.009 -6.532 -1.918 1.00 94.44 98 VAL A O 1
ATOM 773 N N . LEU A 1 99 ? 0.680 -6.888 -3.338 1.00 95.00 99 LEU A N 1
ATOM 774 C CA . LEU A 1 99 ? -0.059 -7.838 -4.171 1.00 95.00 99 LEU A CA 1
ATOM 775 C C . LEU A 1 99 ? -0.428 -9.121 -3.412 1.00 95.00 99 LEU A C 1
ATOM 777 O O . LEU A 1 99 ? -1.437 -9.744 -3.739 1.00 95.00 99 LEU A O 1
ATOM 781 N N . GLN A 1 100 ? 0.329 -9.487 -2.377 1.00 92.81 100 GLN A N 1
ATOM 782 C CA . GLN A 1 100 ? 0.085 -10.685 -1.577 1.00 92.81 100 GLN A CA 1
ATOM 783 C C . GLN A 1 100 ? -0.920 -10.506 -0.428 1.00 92.81 100 GLN A C 1
ATOM 785 O O . GLN A 1 100 ? -1.336 -11.502 0.168 1.00 92.81 100 GLN A O 1
ATOM 790 N N . PHE A 1 101 ? -1.360 -9.278 -0.139 1.00 90.56 101 PHE A N 1
ATOM 791 C CA . PHE A 1 101 ? -2.293 -8.992 0.958 1.00 90.56 101 PHE A CA 1
ATOM 792 C C . PHE A 1 101 ? -3.558 -9.878 0.995 1.00 90.56 101 PHE A C 1
ATOM 794 O O . PHE A 1 101 ? -3.871 -10.391 2.069 1.00 90.56 101 PHE A O 1
ATOM 801 N N . PRO A 1 102 ? -4.273 -10.129 -0.126 1.00 90.00 102 PRO A N 1
ATOM 802 C CA . PRO A 1 102 ? -5.493 -10.944 -0.111 1.00 90.00 102 PRO A CA 1
ATOM 803 C C . PRO A 1 102 ? -5.278 -12.394 0.308 1.00 90.00 102 PRO A C 1
ATOM 805 O O . PRO A 1 102 ? -6.222 -13.047 0.740 1.00 90.00 102 PRO A O 1
ATOM 808 N N . TYR A 1 103 ? -4.058 -12.911 0.161 1.00 86.62 103 TYR A N 1
ATOM 809 C CA . TYR A 1 103 ? -3.745 -14.289 0.524 1.00 86.62 103 TYR A CA 1
ATOM 810 C C . TYR A 1 103 ? -3.500 -14.452 2.028 1.00 86.62 103 TYR A C 1
ATOM 812 O O . TYR A 1 103 ? -3.249 -15.564 2.478 1.00 86.62 103 TYR A O 1
ATOM 820 N N . GLY A 1 104 ? -3.537 -13.365 2.811 1.00 74.75 104 GLY A N 1
ATOM 821 C CA . GLY A 1 104 ? -3.269 -13.407 4.250 1.00 74.75 104 GLY A CA 1
ATOM 822 C C . GLY A 1 104 ? -1.811 -13.732 4.594 1.00 74.75 104 GLY A C 1
ATOM 823 O O . GLY A 1 104 ? -1.503 -14.020 5.745 1.00 74.75 104 GLY A O 1
ATOM 824 N N . ASN A 1 105 ? -0.910 -13.669 3.610 1.00 68.19 105 ASN A N 1
ATOM 825 C CA . ASN A 1 105 ? 0.494 -14.065 3.746 1.00 68.19 105 ASN A CA 1
ATOM 826 C C . ASN A 1 105 ? 1.406 -12.934 4.246 1.00 68.19 105 ASN A C 1
ATOM 828 O O . ASN A 1 105 ? 2.619 -13.118 4.317 1.00 68.19 105 ASN A O 1
ATOM 832 N N . VAL A 1 106 ? 0.862 -11.753 4.560 1.00 67.25 106 VAL A N 1
ATOM 833 C CA . VAL A 1 106 ? 1.668 -10.584 4.935 1.00 67.25 106 VAL A CA 1
ATOM 834 C C . VAL A 1 106 ? 1.989 -10.637 6.436 1.00 67.25 106 VAL A C 1
ATOM 836 O O . VAL A 1 106 ? 1.075 -10.478 7.247 1.00 67.25 106 VAL A O 1
ATOM 839 N N . PRO A 1 107 ? 3.261 -10.823 6.847 1.00 54.47 107 PRO A N 1
ATOM 840 C CA . PRO A 1 107 ? 3.583 -11.156 8.238 1.00 54.47 107 PRO A CA 1
ATOM 841 C C . PRO A 1 107 ? 3.530 -9.991 9.234 1.00 54.47 107 PRO A C 1
ATOM 843 O O . PRO A 1 107 ? 3.806 -10.209 10.410 1.00 54.47 107 PRO A O 1
ATOM 846 N N . LEU A 1 108 ? 3.270 -8.746 8.817 1.00 60.53 108 LEU A N 1
ATOM 847 C CA . LEU A 1 108 ? 3.791 -7.632 9.614 1.00 60.53 108 LEU A CA 1
ATOM 848 C C . LEU A 1 108 ? 2.898 -7.129 10.752 1.00 60.53 108 LEU A C 1
ATOM 850 O O . LEU A 1 108 ? 3.447 -6.561 11.688 1.00 60.53 108 LEU A O 1
ATOM 854 N N . LEU A 1 109 ? 1.578 -7.342 10.737 1.00 53.88 109 LEU A N 1
ATOM 855 C CA . LEU A 1 109 ? 0.682 -6.908 11.825 1.00 53.88 109 LEU A CA 1
ATOM 856 C C . LEU A 1 109 ? -0.566 -7.802 11.895 1.00 53.88 109 LEU A C 1
ATOM 858 O O . LEU A 1 109 ? -1.689 -7.347 11.674 1.00 53.88 109 LEU A O 1
ATOM 862 N N . ALA A 1 110 ? -0.365 -9.092 12.176 1.00 46.94 110 ALA A N 1
ATOM 863 C CA . ALA A 1 110 ? -1.450 -10.036 12.424 1.00 46.94 110 ALA A CA 1
ATOM 864 C C . ALA A 1 110 ? -2.306 -9.570 13.618 1.00 46.94 110 ALA A C 1
ATOM 866 O O . ALA A 1 110 ? -2.016 -9.874 14.772 1.00 46.94 110 ALA A O 1
ATOM 867 N N . MET A 1 111 ? -3.364 -8.814 13.339 1.00 51.47 111 MET A N 1
ATOM 868 C CA . MET A 1 111 ? -4.475 -8.631 14.260 1.00 51.47 111 MET A CA 1
ATOM 869 C C . MET A 1 111 ? -5.335 -9.892 14.164 1.00 51.47 111 MET A C 1
ATOM 871 O O . MET A 1 111 ? -5.985 -10.124 13.143 1.00 51.47 111 MET A O 1
ATOM 875 N N . ARG A 1 112 ? -5.254 -10.733 15.198 1.00 44.56 112 ARG A N 1
ATOM 876 C CA . ARG A 1 112 ? -6.310 -11.692 15.533 1.00 44.56 112 ARG A CA 1
ATOM 877 C C . ARG A 1 112 ? 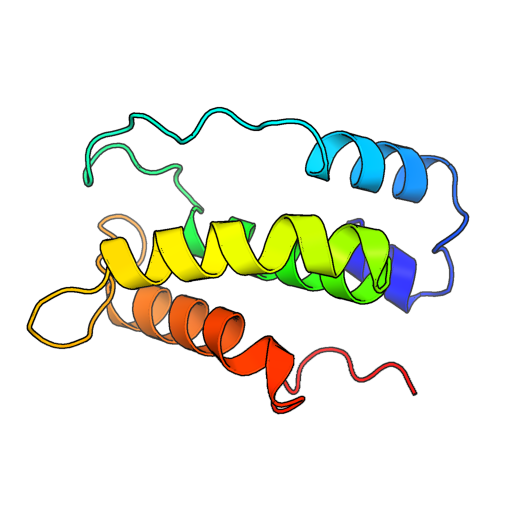-7.461 -10.965 16.210 1.00 44.56 112 ARG A C 1
ATOM 879 O O . ARG A 1 112 ? -7.164 -10.008 16.959 1.00 44.56 112 ARG A O 1
#

Foldseek 3Di:
DLLVCVLVVNCVPPVNVVVLVVLPPPPDPPPQPLVRQDLCNLVVLLVSLSNLVSVDDVSNVSNLVVLLVVLVVQQDPVRWHADPNPGGVVSRVSSVLSNCVVVVPNPDRDDD

Radius of gyration: 14.31 Å; chains: 1; bounding box: 32×26×39 Å

Sequence (112 aa):
AVVALTCAGLGEDPAVQRGREYLQQPHPPLELSPGQRAEYHFYGRFYATHAAWQAGKPAWDRWYPIVRNELLAQQSTSGAWHDASIGDEYATAMALIVLQFPYGNVPLLAMR

pLDDT: mean 85.01, std 15.18, range [41.81, 96.88]